Protein AF-A0A967L6J5-F1 (afdb_monomer_lite)

Structure (mmCIF, N/CA/C/O backbone):
data_AF-A0A967L6J5-F1
#
_entry.id   AF-A0A967L6J5-F1
#
loop_
_atom_site.group_PDB
_atom_site.id
_atom_site.type_symbol
_atom_site.label_atom_id
_atom_site.label_alt_id
_atom_site.label_comp_id
_atom_site.label_asym_id
_atom_site.label_entity_id
_atom_site.label_seq_id
_atom_site.pdbx_PDB_ins_code
_atom_site.Cartn_x
_atom_site.Cartn_y
_atom_site.Cartn_z
_atom_site.occupancy
_atom_site.B_iso_or_equiv
_atom_site.auth_seq_id
_atom_site.auth_comp_id
_atom_site.auth_asym_id
_atom_site.auth_atom_id
_atom_site.pdbx_PDB_model_num
ATOM 1 N N . GLU A 1 1 ? 6.580 7.882 -11.742 1.00 61.34 1 GLU A N 1
ATOM 2 C CA . GLU A 1 1 ? 5.529 6.861 -11.975 1.00 61.34 1 GLU A CA 1
ATOM 3 C C . GLU A 1 1 ? 5.783 5.965 -13.185 1.00 61.34 1 GLU A C 1
ATOM 5 O O . GLU A 1 1 ? 5.636 4.757 -13.038 1.00 61.34 1 GLU A O 1
ATOM 10 N N . ALA A 1 2 ? 6.197 6.512 -14.338 1.00 78.12 2 ALA A N 1
ATOM 11 C CA . ALA A 1 2 ? 6.436 5.742 -15.571 1.00 78.12 2 ALA A CA 1
ATOM 12 C C . ALA A 1 2 ? 7.299 4.483 -15.359 1.00 78.12 2 ALA A C 1
ATOM 14 O O . ALA A 1 2 ? 6.874 3.390 -15.714 1.00 78.12 2 ALA A O 1
ATOM 15 N N . VAL A 1 3 ? 8.424 4.611 -14.642 1.00 93.88 3 VAL A N 1
ATOM 16 C CA . VAL A 1 3 ? 9.335 3.487 -14.361 1.00 93.88 3 VAL A CA 1
ATOM 17 C C . VAL A 1 3 ? 8.626 2.314 -13.680 1.00 93.88 3 VAL A C 1
ATOM 19 O O . VAL A 1 3 ? 8.805 1.175 -14.092 1.00 93.88 3 VAL A O 1
ATOM 22 N N . VAL A 1 4 ? 7.793 2.552 -12.661 1.00 94.31 4 VAL A N 1
ATOM 23 C CA . VAL A 1 4 ? 7.120 1.451 -11.946 1.00 94.31 4 VAL A CA 1
ATOM 24 C C . VAL A 1 4 ? 6.162 0.714 -12.881 1.00 94.31 4 VAL A C 1
ATOM 26 O O . VAL A 1 4 ? 6.207 -0.512 -12.962 1.00 94.31 4 VAL A O 1
ATOM 29 N N . ARG A 1 5 ? 5.349 1.457 -13.642 1.00 93.62 5 ARG A N 1
ATOM 30 C CA . ARG A 1 5 ? 4.406 0.883 -14.615 1.00 93.62 5 ARG A CA 1
ATOM 31 C C . ARG A 1 5 ? 5.130 0.098 -15.712 1.00 93.62 5 ARG A C 1
ATOM 33 O O . ARG A 1 5 ? 4.702 -0.999 -16.049 1.00 93.62 5 ARG A O 1
ATOM 40 N N . GLU A 1 6 ? 6.245 0.618 -16.217 1.00 96.56 6 GLU A N 1
ATOM 41 C CA . GLU A 1 6 ? 7.080 -0.047 -17.223 1.00 96.56 6 GLU A CA 1
ATOM 42 C C . GLU A 1 6 ? 7.685 -1.356 -16.704 1.00 96.56 6 GLU A C 1
ATOM 44 O O . GLU A 1 6 ? 7.641 -2.371 -17.398 1.00 96.56 6 GLU A O 1
ATOM 49 N N . ARG A 1 7 ? 8.224 -1.372 -15.475 1.00 97.31 7 ARG A N 1
ATOM 50 C CA . ARG A 1 7 ? 8.796 -2.595 -14.885 1.00 97.31 7 ARG A CA 1
ATOM 51 C C . ARG A 1 7 ? 7.730 -3.664 -14.654 1.00 97.31 7 ARG A C 1
ATOM 53 O O . ARG A 1 7 ? 7.987 -4.831 -14.942 1.00 97.31 7 ARG A O 1
ATOM 60 N N . VAL A 1 8 ? 6.542 -3.266 -14.200 1.00 95.88 8 VAL A N 1
ATOM 61 C CA . VAL A 1 8 ? 5.400 -4.179 -14.040 1.00 95.88 8 VAL A CA 1
ATOM 62 C C . VAL A 1 8 ? 4.941 -4.720 -15.398 1.00 95.88 8 VAL A C 1
ATOM 64 O O . VAL A 1 8 ? 4.769 -5.927 -15.539 1.00 95.88 8 VAL A O 1
ATOM 67 N N . ALA A 1 9 ? 4.824 -3.866 -16.422 1.00 96.12 9 ALA A N 1
ATOM 68 C CA . ALA A 1 9 ? 4.466 -4.286 -17.780 1.00 96.12 9 ALA A CA 1
ATOM 69 C C . ALA A 1 9 ? 5.506 -5.232 -18.409 1.00 96.12 9 ALA A C 1
ATOM 71 O O . ALA A 1 9 ? 5.149 -6.120 -19.177 1.00 96.12 9 ALA A O 1
ATOM 72 N N . ALA A 1 10 ? 6.783 -5.087 -18.043 1.00 97.88 10 ALA A N 1
ATOM 73 C CA . ALA A 1 10 ? 7.862 -5.991 -18.437 1.00 97.88 10 ALA A CA 1
ATOM 74 C C . ALA A 1 10 ? 7.881 -7.326 -17.658 1.00 97.88 10 ALA A C 1
ATOM 76 O O . ALA A 1 10 ? 8.807 -8.116 -17.837 1.00 97.88 10 ALA A O 1
ATOM 77 N N . GLY A 1 11 ? 6.901 -7.585 -16.783 1.00 97.19 11 GLY A N 1
ATOM 78 C CA . GLY A 1 11 ? 6.782 -8.835 -16.021 1.00 97.19 11 GLY A CA 1
ATOM 79 C C . GLY A 1 11 ? 7.819 -8.994 -14.907 1.00 97.19 11 GLY A C 1
ATOM 80 O O . GLY A 1 11 ? 8.052 -10.101 -14.425 1.00 97.19 11 GLY A O 1
ATOM 81 N N . VAL A 1 12 ? 8.470 -7.904 -14.499 1.00 98.12 12 VAL A N 1
ATOM 82 C CA . VAL A 1 12 ? 9.472 -7.932 -13.431 1.00 98.12 12 VAL A CA 1
ATOM 83 C C . VAL A 1 12 ? 8.756 -8.153 -12.097 1.00 98.12 12 VAL A C 1
ATOM 85 O O . VAL A 1 12 ? 7.811 -7.415 -11.807 1.00 98.12 12 VAL A O 1
ATOM 88 N N . PRO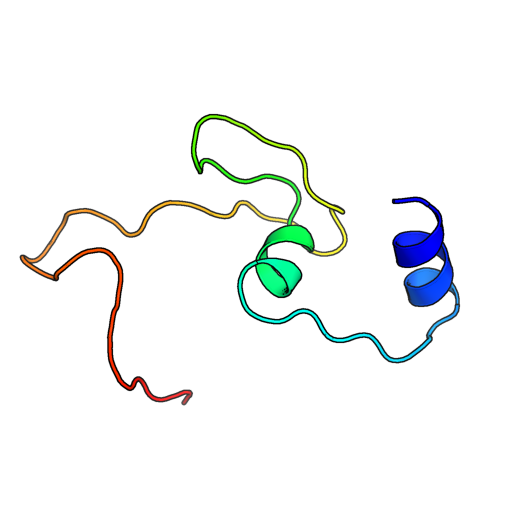 A 1 13 ? 9.201 -9.110 -11.258 1.00 97.44 13 PRO A N 1
ATOM 89 C CA . PRO A 1 13 ? 8.639 -9.287 -9.927 1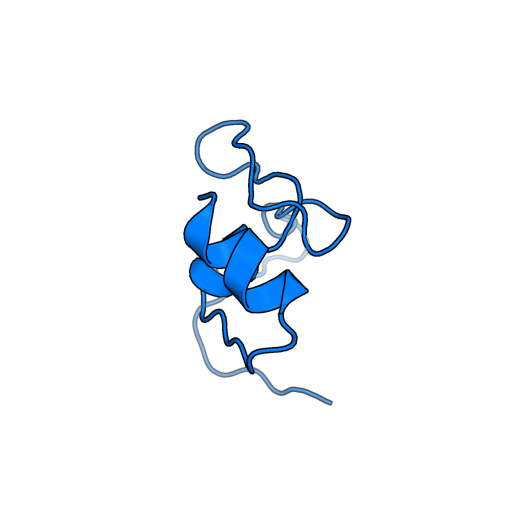.00 97.44 13 PRO A CA 1
ATOM 90 C C . PRO A 1 13 ? 8.671 -7.979 -9.133 1.00 97.44 13 PRO A C 1
ATOM 92 O O . PRO A 1 13 ? 9.706 -7.318 -9.032 1.00 97.44 13 PRO A O 1
ATOM 95 N N . PHE A 1 14 ? 7.521 -7.609 -8.581 1.00 95.31 14 PHE A N 1
ATOM 96 C CA . PHE A 1 14 ? 7.297 -6.333 -7.915 1.00 95.31 14 PHE A CA 1
ATOM 97 C C . PHE A 1 14 ? 6.589 -6.564 -6.574 1.00 95.31 14 PHE A C 1
ATOM 99 O O . PHE A 1 14 ? 5.703 -7.412 -6.481 1.00 95.31 14 PHE A O 1
ATOM 106 N N . LEU A 1 15 ? 6.968 -5.805 -5.541 1.00 96.81 15 LEU A N 1
ATOM 107 C CA . LEU A 1 15 ? 6.406 -5.894 -4.192 1.00 96.81 15 LEU A CA 1
ATOM 108 C C . LEU A 1 15 ? 6.119 -4.490 -3.646 1.00 96.81 15 LEU A C 1
ATOM 110 O O . LEU A 1 15 ? 7.026 -3.669 -3.530 1.00 96.81 15 LEU A O 1
ATOM 114 N N . GLY A 1 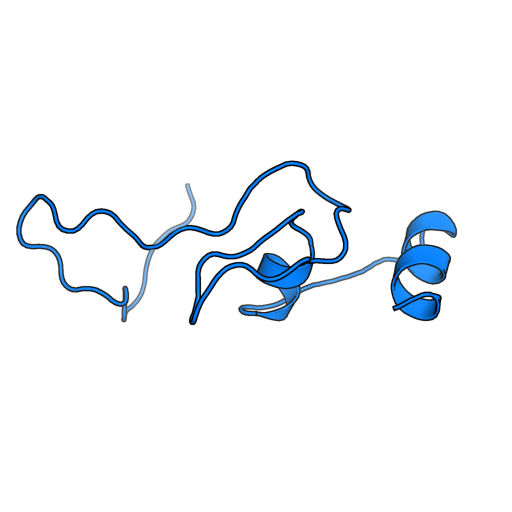16 ? 4.864 -4.239 -3.272 1.00 96.31 16 GLY A N 1
ATOM 115 C CA . GLY A 1 16 ? 4.451 -3.059 -2.512 1.00 96.31 16 GLY A CA 1
ATOM 116 C C . GLY A 1 16 ? 4.208 -3.418 -1.046 1.00 96.31 16 GLY A C 1
ATOM 117 O O . GLY A 1 16 ? 3.547 -4.413 -0.763 1.00 96.31 16 GLY A O 1
ATOM 118 N N . VAL A 1 17 ? 4.722 -2.616 -0.109 1.00 98.00 17 VAL A N 1
ATOM 119 C CA . VAL A 1 17 ? 4.559 -2.834 1.341 1.00 98.00 17 VAL A CA 1
ATOM 120 C C . VAL A 1 17 ? 3.925 -1.603 1.979 1.00 98.00 17 VAL A C 1
ATOM 122 O O . VAL A 1 17 ? 4.389 -0.488 1.742 1.00 98.00 17 VAL A O 1
ATOM 125 N N . CYS A 1 18 ? 2.892 -1.803 2.806 1.00 96.62 18 CYS A N 1
ATOM 126 C CA . CYS A 1 18 ? 2.153 -0.726 3.477 1.00 96.62 18 CYS A CA 1
ATOM 127 C C . CYS A 1 18 ? 1.633 0.303 2.451 1.00 96.62 18 CYS A C 1
ATOM 129 O O . CYS A 1 18 ? 0.857 -0.060 1.569 1.00 96.62 18 CYS A O 1
ATOM 131 N N . VAL A 1 19 ? 2.121 1.544 2.477 1.00 96.88 19 VAL A N 1
ATOM 132 C CA . VAL A 1 19 ? 1.792 2.572 1.473 1.00 96.88 19 VAL A CA 1
ATOM 133 C C . VAL A 1 19 ? 2.152 2.124 0.053 1.00 96.88 19 VAL A C 1
ATOM 135 O O . VAL A 1 19 ? 1.419 2.393 -0.891 1.00 96.88 19 VAL A O 1
ATOM 138 N N . GLY A 1 20 ? 3.228 1.351 -0.121 1.00 96.56 20 GLY A N 1
ATOM 139 C CA . GLY A 1 20 ? 3.588 0.797 -1.427 1.00 96.56 20 GL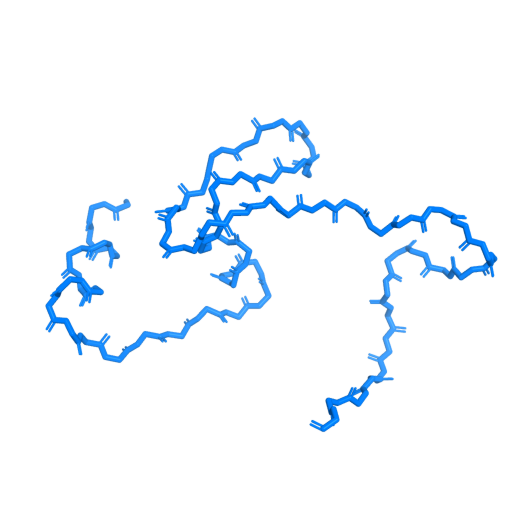Y A CA 1
ATOM 140 C C . GLY A 1 20 ? 2.529 -0.150 -2.002 1.00 96.56 20 GLY A C 1
ATOM 141 O O . GLY A 1 20 ? 2.377 -0.208 -3.217 1.00 96.56 20 GLY A O 1
ATOM 142 N N . MET A 1 21 ? 1.789 -0.873 -1.150 1.00 97.44 21 MET A N 1
ATOM 143 C CA . MET A 1 21 ? 0.640 -1.688 -1.567 1.00 97.44 21 MET A CA 1
ATOM 144 C C . MET A 1 21 ? -0.558 -0.796 -1.911 1.00 97.44 21 MET A C 1
ATOM 146 O O . MET A 1 21 ? -1.215 -1.022 -2.922 1.00 97.44 21 MET A O 1
ATOM 150 N N . GLN A 1 22 ? -0.823 0.227 -1.096 1.00 97.88 22 GLN A N 1
ATOM 151 C CA . GLN A 1 22 ? -1.916 1.180 -1.315 1.00 97.88 22 GLN A CA 1
ATOM 152 C C . GLN A 1 22 ? -1.771 1.925 -2.648 1.00 97.88 22 GLN A C 1
ATOM 154 O O . GLN A 1 22 ? -2.746 2.074 -3.378 1.00 97.88 22 GLN A O 1
ATOM 159 N N . LEU A 1 23 ? -0.544 2.306 -3.019 1.00 96.62 23 LEU A N 1
ATOM 160 C CA . LEU A 1 23 ? -0.237 2.942 -4.303 1.00 96.62 23 LEU A CA 1
ATOM 161 C C . LEU A 1 23 ? -0.592 2.078 -5.520 1.00 96.62 23 LEU A C 1
ATOM 163 O O . LEU A 1 23 ? -0.644 2.610 -6.621 1.00 96.62 23 LEU A O 1
ATOM 167 N N . LEU A 1 24 ? -0.819 0.770 -5.372 1.00 96.69 24 LEU A N 1
ATOM 168 C CA . LEU A 1 24 ? -1.219 -0.089 -6.492 1.00 96.69 24 LEU A CA 1
ATOM 169 C C . LEU A 1 24 ? -2.680 0.120 -6.899 1.00 96.69 24 LEU A C 1
ATOM 171 O O . LEU A 1 24 ? -3.024 -0.190 -8.040 1.00 96.69 24 LEU A O 1
ATOM 175 N N . CYS A 1 25 ? -3.510 0.652 -6.001 1.00 98.06 25 CYS A N 1
ATOM 176 C CA . CYS A 1 25 ? -4.909 0.985 -6.251 1.00 98.06 25 CYS A CA 1
ATOM 177 C C . CYS A 1 25 ? -5.065 2.224 -7.153 1.00 98.06 25 CYS A C 1
ATOM 179 O O . CYS A 1 25 ? -4.091 2.908 -7.483 1.00 98.06 25 CYS A O 1
ATOM 181 N N . GLU A 1 26 ? -6.294 2.507 -7.586 1.00 98.25 26 GLU A N 1
ATOM 182 C CA . GLU A 1 26 ? -6.610 3.657 -8.445 1.00 98.25 26 GLU A CA 1
ATOM 183 C C . GLU A 1 26 ? -6.596 4.970 -7.665 1.00 98.25 26 GLU A C 1
ATOM 185 O O . GLU A 1 26 ? -6.107 5.977 -8.176 1.00 98.25 26 GLU A O 1
ATOM 190 N N . GLU A 1 27 ? -7.087 4.958 -6.425 1.00 98.06 27 GLU A N 1
ATOM 191 C CA . GLU A 1 27 ? -7.179 6.159 -5.598 1.00 98.06 27 GLU A CA 1
ATOM 192 C C . GLU A 1 27 ? -7.171 5.858 -4.085 1.00 98.06 27 GLU A C 1
ATOM 194 O O . GLU A 1 27 ? -7.429 4.730 -3.656 1.00 98.06 27 GLU A O 1
ATOM 199 N N . SER A 1 28 ? -6.877 6.875 -3.274 1.00 98.19 28 SER A N 1
ATOM 200 C CA . SER A 1 28 ? -6.909 6.850 -1.804 1.00 98.19 28 SER A CA 1
ATOM 201 C C . SER A 1 28 ? -7.679 8.054 -1.262 1.00 98.19 28 SER A C 1
ATOM 203 O O . SER A 1 28 ? -7.605 9.131 -1.849 1.00 98.19 28 SER A O 1
ATOM 205 N N . GLU A 1 29 ? -8.391 7.868 -0.146 1.00 97.50 29 GLU A N 1
ATOM 206 C CA . GLU A 1 29 ? -9.120 8.926 0.584 1.00 97.50 29 GLU A CA 1
ATOM 207 C C . GLU A 1 29 ? -8.300 9.563 1.726 1.00 97.50 29 GLU A C 1
ATOM 209 O O . GLU A 1 29 ? -8.803 10.415 2.466 1.00 97.50 29 GLU A O 1
ATOM 214 N N . GLU A 1 30 ? -7.057 9.115 1.928 1.00 96.06 30 GLU A N 1
ATOM 215 C CA . GLU A 1 30 ? -6.185 9.647 2.976 1.00 96.06 30 GLU A CA 1
ATOM 216 C C . GLU A 1 30 ? -5.779 11.093 2.671 1.00 96.06 30 GLU A C 1
ATOM 218 O O . GLU A 1 30 ? -5.108 11.359 1.682 1.00 96.06 30 GLU A O 1
ATOM 223 N N . ASP A 1 31 ? -6.166 12.022 3.550 1.00 94.44 31 ASP A N 1
ATOM 224 C CA . ASP A 1 31 ? -5.899 13.462 3.402 1.00 94.44 31 ASP A CA 1
ATOM 225 C C . ASP A 1 31 ? -6.422 14.051 2.074 1.00 94.44 31 ASP A C 1
ATOM 227 O O . ASP A 1 31 ? -5.759 14.830 1.387 1.00 94.44 31 ASP A O 1
ATOM 231 N N . GLY A 1 32 ? -7.635 13.643 1.690 1.00 95.00 32 GLY A N 1
ATOM 232 C CA . GLY A 1 32 ? -8.269 14.023 0.427 1.00 95.00 32 GLY A CA 1
ATOM 233 C C . GLY A 1 32 ? -8.241 12.891 -0.595 1.00 95.00 32 GLY A C 1
ATOM 234 O O . GLY A 1 32 ? -7.946 11.751 -0.261 1.00 95.00 32 GLY A O 1
ATOM 235 N N . LEU A 1 33 ? -8.605 13.193 -1.843 1.00 97.00 33 LEU A N 1
ATOM 236 C CA . LEU A 1 33 ? -8.631 12.196 -2.913 1.00 97.00 33 LEU A CA 1
ATOM 237 C C . LEU A 1 33 ? -7.339 12.264 -3.730 1.00 97.00 33 LEU A C 1
ATOM 239 O O . LEU A 1 33 ? -7.089 13.262 -4.406 1.00 97.00 33 LEU A O 1
ATOM 243 N N . HIS A 1 34 ? -6.555 11.188 -3.705 1.00 97.62 34 HIS A N 1
ATOM 244 C CA . HIS A 1 34 ? -5.270 11.09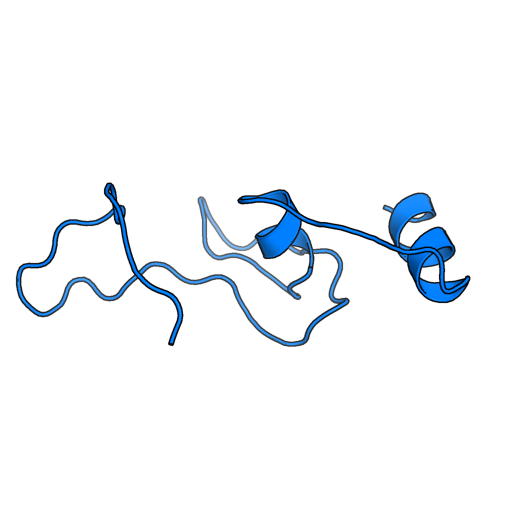6 -4.404 1.00 97.62 34 HIS A CA 1
ATOM 245 C C . HIS A 1 34 ? -5.255 9.932 -5.383 1.00 97.62 34 HIS A C 1
ATOM 247 O O . HIS A 1 34 ? -5.740 8.850 -5.063 1.00 97.62 34 HIS A O 1
ATOM 253 N N . SER A 1 35 ? -4.673 10.136 -6.564 1.00 97.50 35 SER A N 1
ATOM 254 C CA . SER A 1 35 ? -4.504 9.080 -7.568 1.00 97.50 35 SER A CA 1
ATOM 255 C C . SER A 1 35 ? -3.336 8.153 -7.225 1.00 97.50 35 SER A C 1
ATOM 257 O O . SER A 1 35 ? -2.278 8.608 -6.794 1.00 97.50 35 SER A O 1
ATOM 259 N N . GLY A 1 36 ? -3.521 6.854 -7.453 1.00 95.94 36 GLY A N 1
ATOM 260 C CA . GLY A 1 36 ? -2.475 5.840 -7.363 1.00 95.94 36 GLY A CA 1
ATOM 261 C C . GLY A 1 36 ? -1.962 5.384 -8.733 1.00 95.94 36 GLY A C 1
ATOM 262 O O . GLY A 1 36 ? -2.216 5.979 -9.783 1.00 95.94 36 GLY A O 1
ATOM 263 N N . LEU A 1 37 ? -1.233 4.270 -8.738 1.00 96.25 37 LEU A N 1
ATOM 264 C CA . LEU A 1 37 ? -0.711 3.641 -9.947 1.00 96.25 37 LEU A CA 1
ATOM 265 C C . LEU A 1 37 ? -1.794 2.880 -10.724 1.00 96.25 37 LEU A C 1
ATOM 267 O O . LEU A 1 37 ? -1.530 2.483 -11.853 1.00 96.25 37 LEU A O 1
ATOM 271 N N . GLY A 1 38 ? -2.990 2.645 -10.180 1.00 95.94 38 GLY A N 1
ATOM 272 C CA . GLY A 1 38 ? -4.089 1.995 -10.911 1.00 95.94 38 GLY A CA 1
ATOM 273 C C . GLY A 1 38 ? -3.695 0.662 -11.562 1.00 95.94 38 GLY A C 1
ATOM 274 O O . GLY A 1 38 ? -4.110 0.367 -12.680 1.00 95.94 38 GLY A O 1
ATOM 275 N N . LEU A 1 39 ? -2.820 -0.103 -10.903 1.00 95.56 39 LEU A N 1
ATOM 276 C CA . LEU A 1 39 ? -2.423 -1.451 -11.323 1.00 95.56 39 LEU A CA 1
ATOM 277 C C . LEU A 1 39 ? -3.446 -2.492 -10.846 1.00 95.56 39 LEU A C 1
ATOM 279 O O . LEU A 1 39 ? -3.594 -3.548 -11.455 1.00 95.56 39 LEU A O 1
ATOM 283 N N . ILE A 1 40 ? -4.163 -2.172 -9.767 1.00 96.25 40 ILE A N 1
ATOM 284 C CA . ILE A 1 40 ? -5.279 -2.922 -9.201 1.00 96.25 40 ILE A CA 1
ATOM 285 C C . ILE A 1 40 ? -6.481 -1.978 -9.159 1.00 96.25 40 ILE A C 1
ATOM 287 O O . ILE A 1 40 ? -6.376 -0.863 -8.652 1.00 96.25 40 ILE A O 1
ATOM 291 N N . ARG A 1 41 ? -7.630 -2.422 -9.679 1.00 97.81 41 ARG A N 1
ATOM 292 C CA . ARG A 1 41 ? -8.876 -1.649 -9.588 1.00 97.81 41 ARG A CA 1
ATOM 293 C C . ARG A 1 41 ? -9.348 -1.568 -8.143 1.00 97.81 41 ARG A C 1
ATOM 295 O O . ARG A 1 41 ? -9.392 -2.593 -7.461 1.00 97.81 41 ARG A O 1
ATOM 302 N N . GLY A 1 42 ? -9.746 -0.381 -7.704 1.00 97.00 42 GLY A N 1
ATOM 303 C CA . GLY A 1 42 ? -10.261 -0.156 -6.359 1.00 97.00 42 GLY A CA 1
ATOM 304 C C . GLY A 1 42 ? -9.663 1.060 -5.664 1.00 97.00 42 GLY A C 1
ATOM 305 O O . GLY A 1 42 ? -8.720 1.692 -6.141 1.00 97.00 42 GLY A O 1
ATOM 306 N N . ARG A 1 43 ? -10.234 1.350 -4.495 1.00 97.81 43 ARG A N 1
ATOM 307 C CA . ARG A 1 43 ? -9.940 2.523 -3.676 1.00 97.81 43 ARG A CA 1
ATOM 308 C C . ARG A 1 43 ? -9.454 2.113 -2.289 1.00 97.81 43 ARG A C 1
ATOM 310 O O . ARG A 1 43 ? -10.033 1.224 -1.664 1.00 97.81 43 ARG A O 1
ATOM 317 N N . VAL A 1 44 ? -8.429 2.799 -1.792 1.00 98.12 44 VAL A N 1
ATOM 318 C CA . VAL A 1 44 ? -7.988 2.708 -0.397 1.00 98.12 44 VAL A CA 1
ATOM 319 C C . VAL A 1 44 ? -8.865 3.629 0.446 1.00 98.12 44 VAL A C 1
ATOM 321 O O . VAL A 1 44 ? -8.836 4.848 0.286 1.00 98.12 44 VAL A O 1
ATOM 324 N N . VAL A 1 45 ? -9.661 3.033 1.331 1.00 97.00 45 VAL A N 1
ATOM 325 C CA . VAL A 1 45 ? -10.635 3.740 2.171 1.00 97.00 45 VAL A CA 1
ATOM 326 C C . VAL A 1 45 ? -10.296 3.594 3.648 1.00 97.00 45 VAL A C 1
ATOM 328 O O . VAL A 1 45 ? -9.639 2.636 4.069 1.00 97.00 45 VAL A O 1
ATOM 331 N N . ARG A 1 46 ? -10.779 4.535 4.462 1.00 95.25 46 ARG A N 1
ATOM 332 C CA . ARG A 1 46 ? -10.687 4.429 5.920 1.00 95.25 46 ARG A CA 1
ATOM 333 C C . ARG A 1 46 ? -11.522 3.241 6.411 1.00 95.25 46 ARG A C 1
ATOM 335 O O . ARG A 1 46 ? -12.634 3.025 5.937 1.00 95.25 46 ARG A O 1
ATOM 342 N N . PHE A 1 47 ? -11.020 2.510 7.410 1.00 94.56 47 PHE A N 1
ATOM 343 C CA . PHE A 1 47 ? -11.835 1.508 8.101 1.00 94.56 47 PHE A CA 1
ATOM 344 C C . PHE A 1 47 ? -13.130 2.135 8.653 1.00 94.56 47 PHE A C 1
ATOM 346 O O . PHE A 1 47 ? -13.069 3.245 9.197 1.00 94.56 47 PHE A O 1
ATOM 353 N N . PRO A 1 48 ? -14.282 1.440 8.558 1.00 90.44 48 PRO A N 1
ATOM 354 C CA . PRO A 1 48 ? -15.532 1.913 9.141 1.00 90.44 48 PRO A CA 1
ATOM 355 C C . PRO A 1 48 ? -15.363 2.231 10.630 1.00 90.44 48 PRO A C 1
ATOM 357 O O . PRO A 1 48 ? -14.700 1.493 11.355 1.00 90.44 48 PRO A O 1
ATOM 360 N N . ALA A 1 49 ? -15.989 3.310 11.104 1.00 81.19 49 ALA A N 1
ATOM 361 C CA . ALA A 1 49 ? -15.956 3.701 12.520 1.00 81.19 49 ALA A CA 1
ATOM 362 C C . ALA A 1 49 ? -16.831 2.804 13.423 1.00 81.19 49 ALA A C 1
ATOM 364 O O . ALA A 1 49 ? -16.995 3.070 14.614 1.00 81.19 49 ALA A O 1
ATOM 365 N N . GLU A 1 50 ? -17.444 1.774 12.850 1.00 77.00 50 GLU A N 1
ATOM 366 C CA . GLU A 1 50 ? -18.456 0.957 13.499 1.00 77.00 50 GLU A CA 1
ATOM 367 C C . GLU A 1 50 ? -17.830 -0.099 14.425 1.00 77.00 50 GLU A C 1
ATOM 369 O O . GLU A 1 50 ? -16.681 -0.505 14.268 1.00 77.00 50 GLU A O 1
ATOM 374 N N . GLN A 1 51 ? -18.621 -0.571 15.394 1.00 71.56 51 GLN A N 1
ATOM 375 C CA . GLN A 1 51 ? -18.310 -1.712 16.275 1.00 71.56 51 GLN A CA 1
ATOM 376 C C . GLN A 1 51 ? -17.276 -1.474 17.392 1.00 71.56 51 GLN A C 1
ATOM 378 O O . GLN A 1 51 ? -16.797 -2.428 18.001 1.00 71.56 51 GLN A O 1
ATOM 383 N N . GLY A 1 52 ? -16.951 -0.219 17.724 1.00 82.44 52 GLY A N 1
ATOM 384 C CA . GLY A 1 52 ? -16.087 0.092 18.876 1.00 82.44 52 GLY A CA 1
ATOM 385 C C . GLY A 1 52 ? -14.628 -0.357 18.711 1.00 82.44 52 GLY A C 1
ATOM 386 O O . GLY A 1 52 ? -13.867 -0.366 19.681 1.00 82.44 52 GLY A O 1
ATOM 387 N N . LEU A 1 53 ? -14.230 -0.721 17.491 1.00 89.88 53 LEU A N 1
ATOM 388 C CA . LEU A 1 53 ? -12.861 -1.090 17.158 1.00 89.88 53 LEU A CA 1
ATOM 389 C C . LEU A 1 53 ? -11.999 0.165 16.989 1.00 89.88 53 LEU A C 1
ATOM 391 O O . LEU A 1 53 ? -12.439 1.193 16.473 1.00 89.88 53 LEU A O 1
ATOM 395 N N . LYS A 1 54 ? -10.745 0.089 17.442 1.00 91.25 54 LYS A N 1
ATOM 396 C CA . LYS A 1 54 ? -9.804 1.210 17.340 1.00 91.25 54 LYS A CA 1
ATOM 397 C C . LYS A 1 54 ? -9.298 1.352 15.905 1.00 91.25 54 LYS A C 1
ATOM 399 O O . LYS A 1 54 ? -8.857 0.377 15.303 1.00 91.25 54 LYS A O 1
ATOM 404 N N . VAL A 1 55 ? -9.302 2.587 15.405 1.00 93.50 55 VAL A N 1
ATOM 405 C CA . VAL A 1 55 ? -8.684 2.981 14.133 1.00 93.50 55 VAL A CA 1
ATOM 406 C C . VAL A 1 55 ? -7.548 3.967 14.443 1.00 93.50 55 VAL A C 1
ATOM 408 O O . VAL A 1 55 ? -7.799 4.946 15.150 1.00 93.50 55 VAL A O 1
ATOM 411 N N . PRO A 1 56 ? -6.321 3.761 13.931 1.00 93.88 56 PRO A N 1
ATOM 412 C CA . PRO A 1 56 ? -5.922 2.717 12.983 1.00 93.88 56 PRO A CA 1
ATOM 413 C C . PRO A 1 56 ? -5.846 1.324 13.620 1.00 93.88 56 PRO A C 1
ATOM 415 O O . PRO A 1 56 ? -5.711 1.183 14.836 1.00 93.88 56 PRO A O 1
ATOM 418 N N . GLN A 1 57 ? -5.901 0.292 12.778 1.00 93.94 57 GLN A N 1
ATOM 419 C CA . GLN A 1 57 ? -5.587 -1.067 13.203 1.00 93.94 57 GLN A CA 1
ATOM 420 C C . GLN A 1 57 ? -4.099 -1.129 13.585 1.00 93.94 57 GLN A C 1
ATOM 422 O O . GLN A 1 57 ? -3.229 -1.016 12.726 1.00 93.94 57 GLN A O 1
ATOM 427 N N . ILE A 1 58 ? -3.807 -1.325 14.872 1.00 95.62 58 ILE A N 1
ATOM 428 C CA . ILE A 1 58 ? -2.445 -1.505 15.389 1.00 95.62 58 ILE A CA 1
ATOM 429 C C . ILE A 1 58 ? -2.404 -2.817 16.165 1.00 95.62 58 ILE A C 1
ATOM 431 O O . ILE A 1 58 ? -3.121 -2.983 17.150 1.00 95.62 58 ILE A O 1
ATOM 435 N N . GLY A 1 59 ? -1.551 -3.740 15.731 1.00 94.44 59 GLY A N 1
ATOM 436 C CA . GLY A 1 59 ? -1.362 -5.030 16.382 1.00 94.44 59 GLY A CA 1
ATOM 437 C C . GLY A 1 59 ? -1.021 -6.131 15.388 1.00 94.44 59 GLY A C 1
ATOM 438 O O . GLY A 1 59 ? -0.716 -5.872 14.226 1.00 94.44 59 GLY A O 1
ATOM 439 N N . TRP A 1 60 ? -1.098 -7.368 15.865 1.00 97.00 60 TRP A N 1
ATOM 440 C CA . TRP A 1 60 ? -0.920 -8.564 15.053 1.00 97.00 60 TRP A CA 1
ATOM 441 C C . TRP A 1 60 ? -2.281 -9.043 14.570 1.00 97.00 60 TRP A C 1
ATOM 443 O O . TRP A 1 60 ? -3.221 -9.141 15.357 1.00 97.00 60 TRP A O 1
ATOM 453 N N . ASN A 1 61 ? -2.380 -9.339 13.281 1.00 94.94 61 ASN A N 1
ATOM 454 C CA . ASN A 1 61 ? -3.562 -9.943 12.685 1.00 94.94 61 ASN A CA 1
ATOM 455 C C . ASN A 1 61 ? -3.128 -11.163 11.867 1.00 94.94 61 ASN A C 1
ATOM 457 O O . ASN A 1 61 ? -1.947 -11.304 11.543 1.00 94.94 61 ASN A O 1
ATOM 461 N N . GLN A 1 62 ? -4.062 -12.057 11.575 1.00 96.25 62 GL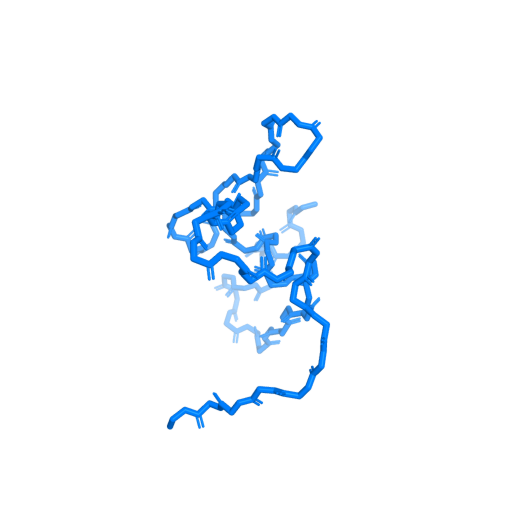N A N 1
ATOM 462 C CA . GLN A 1 62 ? -3.796 -13.293 10.849 1.00 96.25 62 GLN A CA 1
ATOM 463 C C . GLN A 1 62 ? -4.364 -13.202 9.436 1.00 96.25 62 GLN A C 1
ATOM 465 O O . GLN A 1 62 ? -5.443 -12.654 9.219 1.00 96.25 62 GLN A O 1
ATOM 470 N N . VAL A 1 63 ? -3.617 -13.747 8.482 1.00 94.62 63 VAL A N 1
ATOM 471 C CA . VAL A 1 63 ? -4.119 -14.038 7.138 1.00 94.62 63 VAL A CA 1
ATOM 472 C C . VAL A 1 63 ? -4.656 -15.470 7.175 1.00 94.62 63 VAL A C 1
ATOM 474 O O . VAL A 1 63 ? -4.008 -16.327 7.779 1.00 94.62 63 VAL A O 1
ATOM 477 N N . ALA A 1 64 ? -5.848 -15.694 6.616 1.00 76.88 64 ALA A N 1
ATOM 478 C CA . ALA A 1 64 ? -6.479 -17.015 6.551 1.00 76.88 64 ALA A CA 1
ATOM 479 C C . ALA A 1 64 ? -5.769 -17.949 5.562 1.00 76.88 64 ALA A C 1
ATOM 481 O O . ALA A 1 64 ? -5.283 -17.440 4.524 1.00 76.88 64 ALA A O 1
#

pLDDT: mean 93.8, std 7.0, range [61.34, 98.25]

Radius of gyration: 14.39 Å; chains: 1; bounding box: 28×31×37 Å

Foldseek 3Di:
DVVVVVCVVVVHDDDADDVGVQLCEQWECVVHIDGHPNVDYDYHYFDDPPDPDDPPDDDDDDDD

Sequence (64 aa):
EAVVRERVAAGVPFLGVCVGMQLLCEESEEDGLHSGLGLIRGRVVRFPAEQGLKVPQIGWNQVA

Secondary structure (DSSP, 8-state):
-HHHHHHHHTT------THHHHTTSSEE-TTS-EE---SSSSEE-PPPSGGG--SS--S-----